Protein AF-A0A7J3F100-F1 (afdb_monomer_lite)

Secondary structure (DSSP, 8-state):
---TTGGGGGSHHHHHHHHHHHTT-HHHHHHHHHHHHHHHHHH-

Radius of gyration: 10.09 Å; chains: 1; bounding box: 21×24×26 Å

Foldseek 3Di:
DQPPQVVVCVDVVLVVVLVVVVVVPNVVSSVVSVVVVVVVVVPD

pLDDT: mean 93.78, std 10.08, range [49.34, 98.62]

Sequence (44 aa):
MRAKYAYLLEDEDVKRWFDNLAAKSYLTATVYLRNLGFYCEVNG

Structure (mmCIF, N/CA/C/O backbone):
data_AF-A0A7J3F100-F1
#
_entry.id   AF-A0A7J3F100-F1
#
loop_
_atom_site.group_PDB
_atom_site.id
_atom_site.type_symbol
_atom_site.label_atom_id
_atom_site.label_alt_id
_atom_site.label_comp_id
_atom_site.label_asym_id
_atom_site.label_entity_id
_atom_site.label_seq_id
_atom_site.pdbx_PDB_ins_code
_atom_site.Cartn_x
_atom_site.Cartn_y
_atom_site.Cartn_z
_atom_site.occupancy
_atom_site.B_iso_or_equiv
_atom_site.auth_seq_id
_atom_site.auth_comp_id
_atom_site.auth_asym_id
_atom_site.auth_atom_id
_atom_site.pdbx_PDB_model_num
ATOM 1 N N . MET A 1 1 ? 2.409 19.658 -3.856 1.00 49.34 1 MET A N 1
ATOM 2 C CA . MET A 1 1 ? 3.133 18.566 -4.549 1.00 49.34 1 MET A CA 1
ATOM 3 C C . MET A 1 1 ? 2.195 17.374 -4.641 1.00 49.34 1 MET A C 1
ATOM 5 O O . MET A 1 1 ? 1.691 16.959 -3.606 1.00 49.34 1 MET A O 1
ATOM 9 N N . ARG A 1 2 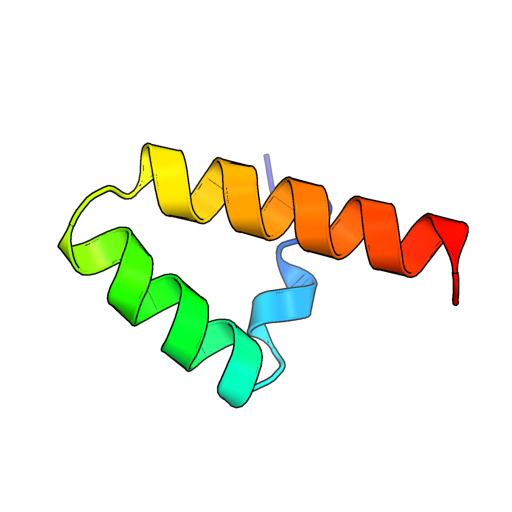? 1.889 16.873 -5.842 1.00 59.91 2 ARG A N 1
ATOM 10 C CA . ARG A 1 2 ? 1.090 15.646 -6.009 1.00 59.91 2 ARG A CA 1
ATOM 11 C C . ARG A 1 2 ? 2.017 14.459 -5.715 1.00 59.91 2 ARG A C 1
ATOM 13 O O . ARG A 1 2 ? 3.146 14.460 -6.200 1.00 59.91 2 ARG A O 1
ATOM 20 N N . ALA A 1 3 ? 1.608 13.508 -4.876 1.00 77.62 3 ALA A N 1
ATOM 21 C CA . ALA A 1 3 ? 2.451 12.349 -4.574 1.00 77.62 3 ALA A CA 1
ATOM 22 C C . ALA A 1 3 ? 2.692 11.534 -5.861 1.00 77.62 3 ALA A C 1
ATOM 24 O O . ALA A 1 3 ? 1.738 11.280 -6.592 1.00 77.62 3 ALA A O 1
ATOM 25 N N . LYS A 1 4 ? 3.948 11.138 -6.138 1.00 87.94 4 LYS A N 1
ATOM 26 C CA . LYS A 1 4 ? 4.377 10.448 -7.381 1.00 87.94 4 LYS A CA 1
ATOM 27 C C . LYS A 1 4 ? 3.458 9.278 -7.766 1.00 87.94 4 LYS A C 1
ATOM 29 O O . LYS A 1 4 ? 3.147 9.102 -8.935 1.00 87.94 4 LYS A O 1
ATOM 34 N N . TYR A 1 5 ? 2.992 8.532 -6.769 1.00 94.62 5 TYR A N 1
ATOM 35 C CA . TYR A 1 5 ? 2.176 7.328 -6.934 1.00 94.62 5 TYR A CA 1
ATOM 36 C C . TYR A 1 5 ? 0.696 7.534 -6.594 1.00 94.62 5 TYR A C 1
ATOM 38 O O . TYR A 1 5 ? -0.020 6.571 -6.353 1.00 94.62 5 TYR A O 1
ATOM 46 N N . ALA A 1 6 ? 0.218 8.784 -6.551 1.00 93.50 6 ALA A N 1
ATOM 47 C CA . ALA A 1 6 ? -1.186 9.073 -6.251 1.00 93.50 6 ALA A CA 1
ATOM 48 C C . ALA A 1 6 ? -2.153 8.464 -7.280 1.00 93.50 6 ALA A C 1
ATOM 50 O O . ALA A 1 6 ? -3.292 8.184 -6.925 1.00 93.50 6 ALA A O 1
ATOM 51 N N . TYR A 1 7 ? -1.694 8.233 -8.516 1.00 94.81 7 TYR A N 1
ATOM 52 C CA . TYR A 1 7 ? -2.477 7.578 -9.568 1.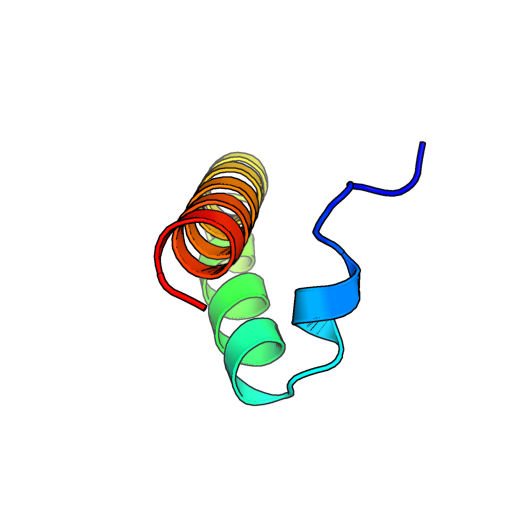00 94.81 7 TYR A CA 1
ATOM 53 C C . TYR A 1 7 ? -2.874 6.140 -9.201 1.00 94.81 7 TYR A C 1
ATOM 55 O O . TYR A 1 7 ? -3.882 5.647 -9.679 1.00 94.81 7 TYR A O 1
ATOM 63 N N . LEU A 1 8 ? -2.140 5.471 -8.302 1.00 96.31 8 LEU A N 1
ATOM 64 C CA . LEU A 1 8 ? -2.508 4.129 -7.840 1.00 96.31 8 LEU A CA 1
ATOM 65 C C . LEU A 1 8 ? -3.825 4.116 -7.058 1.00 96.31 8 LEU A C 1
ATOM 67 O O . LEU A 1 8 ? -4.445 3.071 -6.946 1.00 96.31 8 LEU A O 1
ATOM 71 N N . LEU A 1 9 ? -4.265 5.259 -6.526 1.00 97.50 9 LEU A N 1
ATOM 72 C CA . LEU A 1 9 ? -5.557 5.382 -5.845 1.00 97.50 9 LEU A CA 1
ATOM 73 C C . LEU A 1 9 ? -6.738 5.521 -6.821 1.00 97.50 9 LEU A C 1
ATOM 75 O O . LEU A 1 9 ? -7.870 5.684 -6.369 1.00 97.50 9 LEU A O 1
ATOM 79 N N . GLU A 1 10 ? -6.487 5.514 -8.133 1.00 97.31 10 GLU A N 1
ATOM 80 C CA . GLU A 1 10 ? -7.535 5.408 -9.155 1.00 97.31 10 GLU A CA 1
ATOM 81 C C . GLU A 1 10 ? -8.074 3.972 -9.255 1.00 97.31 10 GLU A C 1
ATOM 83 O O . GLU A 1 10 ? -9.224 3.783 -9.641 1.00 97.31 10 GLU A O 1
ATOM 88 N N . ASP A 1 11 ? -7.281 2.974 -8.848 1.00 97.81 11 ASP A N 1
ATOM 89 C CA . ASP A 1 11 ? -7.740 1.600 -8.652 1.00 97.81 11 ASP A CA 1
ATOM 90 C C . ASP A 1 11 ? -8.562 1.496 -7.354 1.00 97.81 11 ASP A C 1
ATOM 92 O O . ASP A 1 11 ? -8.111 1.896 -6.273 1.00 97.81 11 ASP A O 1
ATOM 96 N N . GLU A 1 12 ? -9.787 0.972 -7.453 1.00 98.38 12 GLU A N 1
ATOM 97 C CA . GLU A 1 12 ? -10.728 0.922 -6.328 1.00 98.38 12 GLU A CA 1
ATOM 98 C C . GLU A 1 12 ? -10.238 0.037 -5.173 1.00 98.38 12 GLU A C 1
ATOM 100 O O . GLU A 1 12 ? -10.467 0.363 -4.001 1.00 98.38 12 GLU A O 1
ATOM 105 N N . ASP A 1 13 ? -9.529 -1.053 -5.468 1.00 98.50 13 ASP A N 1
ATOM 106 C CA . ASP A 1 13 ? -9.011 -1.961 -4.449 1.00 98.50 13 ASP A CA 1
ATOM 107 C C . ASP A 1 13 ? -7.820 -1.346 -3.717 1.00 98.50 13 ASP A C 1
ATOM 109 O O . ASP A 1 13 ? -7.772 -1.378 -2.479 1.00 98.50 13 ASP A O 1
ATOM 113 N N . VAL A 1 14 ? -6.902 -0.709 -4.448 1.00 98.06 14 VAL A N 1
ATOM 114 C CA . VAL A 1 14 ? -5.781 0.030 -3.849 1.00 98.06 14 VAL A CA 1
ATOM 115 C C . VAL A 1 14 ? -6.298 1.203 -3.021 1.00 98.06 14 VAL A C 1
ATOM 117 O O . VAL A 1 14 ? -5.814 1.434 -1.908 1.00 98.06 14 VAL A O 1
ATOM 120 N N . LYS A 1 15 ? -7.321 1.915 -3.502 1.00 98.31 15 LYS A N 1
ATOM 121 C CA . LYS A 1 15 ? -7.962 2.997 -2.752 1.00 98.31 15 LYS A CA 1
ATOM 122 C C . LYS A 1 15 ? -8.571 2.497 -1.446 1.00 98.31 15 LYS A C 1
ATOM 124 O O . LYS A 1 15 ? -8.287 3.054 -0.386 1.00 98.31 15 LYS A O 1
ATOM 129 N N . ARG A 1 16 ? -9.366 1.427 -1.498 1.00 98.62 16 ARG A N 1
ATOM 130 C CA . ARG A 1 16 ? -9.991 0.825 -0.311 1.00 98.62 16 ARG A CA 1
ATOM 131 C C . ARG A 1 16 ? -8.947 0.340 0.695 1.00 98.62 16 ARG A C 1
ATOM 133 O O . ARG A 1 16 ? -9.099 0.556 1.897 1.00 98.62 16 ARG A O 1
ATOM 140 N N . TRP A 1 17 ? -7.880 -0.300 0.222 1.00 98.38 17 TRP A N 1
ATOM 141 C CA . TRP A 1 17 ? -6.757 -0.716 1.062 1.00 98.38 17 TRP A CA 1
ATOM 142 C C . TRP A 1 17 ? -6.063 0.477 1.734 1.00 98.38 17 TRP A C 1
ATOM 144 O O . TRP A 1 17 ? -5.832 0.447 2.946 1.00 98.38 17 TRP A O 1
ATOM 154 N N . PHE A 1 18 ? -5.783 1.541 0.979 1.00 98.25 18 PHE A N 1
ATOM 155 C CA . PHE A 1 18 ? -5.167 2.758 1.502 1.00 98.25 18 PHE A CA 1
ATOM 156 C C . PHE A 1 18 ? -6.045 3.429 2.559 1.00 98.25 18 PHE A C 1
ATOM 158 O O . PHE A 1 18 ? -5.552 3.737 3.643 1.00 98.25 18 PHE A O 1
ATOM 165 N N . ASP A 1 19 ? -7.338 3.613 2.278 1.00 98.38 19 ASP A N 1
ATOM 166 C CA . ASP A 1 19 ? -8.284 4.274 3.184 1.00 98.38 19 ASP A CA 1
ATOM 167 C C . ASP A 1 19 ? -8.408 3.491 4.512 1.00 98.38 19 ASP A C 1
ATOM 169 O O . ASP A 1 19 ? -8.379 4.082 5.596 1.00 98.38 19 ASP A O 1
ATOM 173 N N . ASN A 1 20 ? -8.410 2.152 4.455 1.00 98.44 20 ASN A N 1
ATOM 174 C CA . ASN A 1 20 ? -8.399 1.289 5.643 1.00 98.44 20 ASN A CA 1
ATOM 175 C C . ASN A 1 20 ? -7.116 1.425 6.483 1.00 98.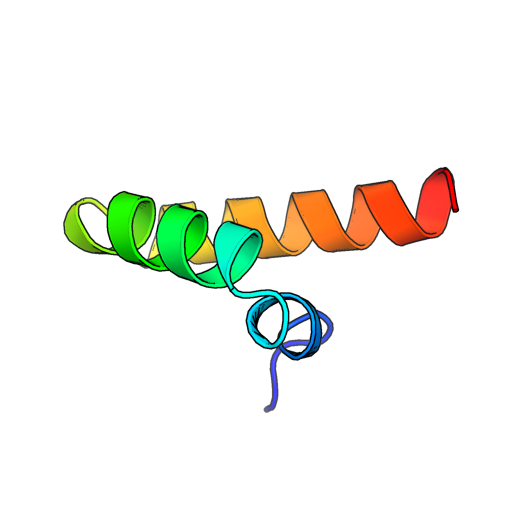44 20 ASN A C 1
ATOM 177 O O . ASN A 1 20 ? -7.177 1.426 7.715 1.00 98.44 20 ASN A O 1
ATOM 181 N N . LEU A 1 21 ? -5.945 1.543 5.847 1.00 97.88 21 LEU A N 1
ATOM 182 C CA . LEU A 1 21 ? -4.684 1.804 6.554 1.00 97.88 21 LEU A CA 1
ATOM 183 C C . LEU A 1 21 ? -4.654 3.220 7.142 1.00 97.88 21 LEU A C 1
ATOM 185 O O . LEU A 1 21 ? -4.227 3.415 8.285 1.00 97.88 21 LEU A O 1
ATOM 189 N N . ALA A 1 22 ? -5.133 4.204 6.380 1.00 97.81 22 ALA A N 1
ATOM 190 C CA . ALA A 1 22 ? -5.148 5.611 6.757 1.00 97.81 22 ALA A CA 1
ATOM 191 C C . ALA A 1 22 ? -6.043 5.871 7.973 1.00 97.81 22 ALA A C 1
ATOM 193 O O . ALA A 1 22 ? -5.689 6.711 8.801 1.00 97.81 22 ALA A O 1
ATOM 194 N N . ALA A 1 23 ? -7.123 5.095 8.138 1.00 97.88 23 ALA A N 1
ATOM 195 C CA . ALA A 1 23 ? -7.982 5.131 9.322 1.00 97.88 23 ALA A CA 1
ATOM 196 C C . ALA A 1 23 ? -7.216 4.875 10.635 1.00 97.88 23 ALA A C 1
ATOM 198 O O . ALA A 1 23 ? -7.619 5.368 11.686 1.00 97.88 23 ALA A O 1
ATOM 199 N N . LYS A 1 24 ? -6.099 4.132 10.586 1.00 96.81 24 LYS A N 1
ATOM 200 C CA . LYS A 1 24 ? -5.197 3.943 11.735 1.00 96.81 24 LYS A CA 1
ATOM 201 C C . LYS A 1 24 ? -4.006 4.896 11.712 1.00 96.81 24 LYS A C 1
ATOM 203 O O . LYS A 1 24 ? -3.610 5.408 12.754 1.00 96.81 24 LYS A O 1
ATOM 208 N N . SER A 1 25 ? -3.388 5.095 10.548 1.00 97.69 25 SER A N 1
ATOM 209 C CA . SER A 1 25 ? -2.216 5.958 10.398 1.00 97.69 25 SER A CA 1
ATOM 210 C C . SER A 1 25 ? -2.046 6.417 8.952 1.00 97.69 25 SER A C 1
ATOM 212 O O . SER A 1 25 ? -1.579 5.667 8.093 1.00 97.69 25 SER A O 1
ATOM 214 N N . TYR A 1 26 ? -2.338 7.693 8.700 1.00 96.25 26 TYR A N 1
ATOM 215 C CA . TYR A 1 26 ? -2.136 8.314 7.389 1.00 96.25 26 TYR A CA 1
ATOM 216 C C . TYR A 1 26 ? -0.669 8.270 6.924 1.00 96.25 26 TYR A C 1
ATOM 218 O O . TYR A 1 26 ? -0.386 8.013 5.751 1.00 96.25 26 TYR A O 1
ATOM 226 N N . L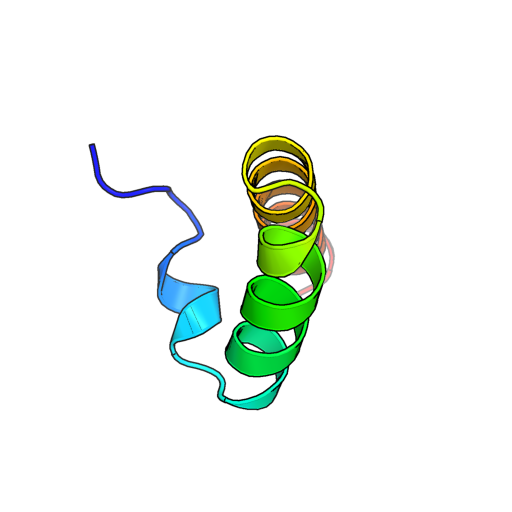EU A 1 27 ? 0.282 8.465 7.849 1.00 96.31 27 LEU A N 1
ATOM 227 C CA . LEU A 1 27 ? 1.712 8.374 7.544 1.00 96.31 27 LEU A CA 1
ATOM 228 C C . LEU A 1 27 ? 2.083 6.967 7.061 1.00 96.31 27 LEU A C 1
ATOM 230 O O . LEU A 1 27 ? 2.749 6.824 6.037 1.00 96.31 27 LEU A O 1
ATOM 234 N N . THR A 1 28 ? 1.610 5.933 7.762 1.00 96.88 28 THR A N 1
ATOM 235 C CA . THR A 1 28 ? 1.867 4.534 7.389 1.00 96.88 28 THR A CA 1
ATOM 236 C C . THR A 1 28 ? 1.258 4.211 6.029 1.00 96.88 28 THR A C 1
ATOM 238 O O . 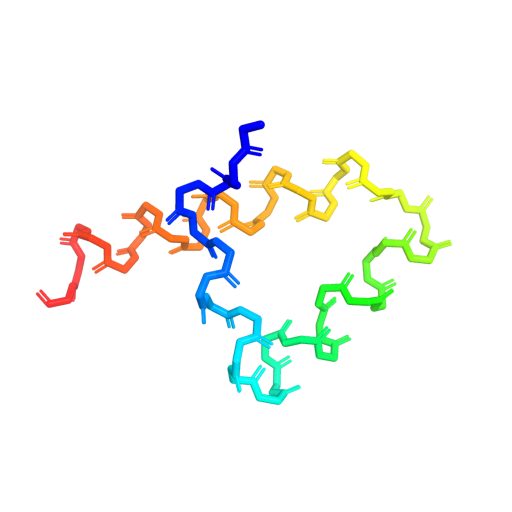THR A 1 28 ? 1.957 3.681 5.167 1.00 96.88 28 THR A O 1
ATOM 241 N N . ALA A 1 29 ? -0.000 4.595 5.794 1.00 97.94 29 ALA A N 1
ATOM 242 C CA . ALA A 1 29 ? -0.668 4.402 4.507 1.00 97.94 29 ALA A CA 1
ATOM 243 C C . ALA A 1 29 ? 0.115 5.053 3.353 1.00 97.94 29 ALA A C 1
ATOM 245 O O . ALA A 1 29 ? 0.325 4.438 2.310 1.00 97.94 29 ALA A O 1
ATOM 246 N N . THR A 1 30 ? 0.640 6.263 3.567 1.00 96.44 30 THR A N 1
ATOM 247 C CA . THR A 1 30 ? 1.450 6.984 2.572 1.00 96.44 30 THR A CA 1
ATOM 248 C 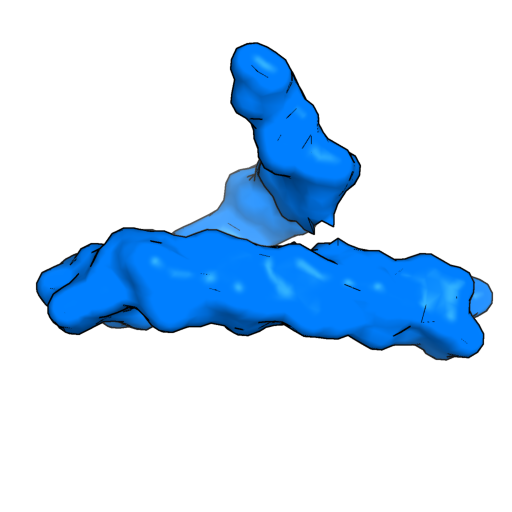C . THR A 1 30 ? 2.777 6.276 2.275 1.00 96.44 30 THR A C 1
ATOM 250 O O . THR A 1 30 ? 3.177 6.175 1.113 1.00 96.44 30 THR A O 1
ATOM 253 N N . VAL A 1 31 ? 3.462 5.753 3.299 1.00 96.75 31 VAL A N 1
ATOM 254 C CA . VAL A 1 31 ? 4.689 4.953 3.116 1.00 96.75 31 VAL A CA 1
ATOM 255 C C . VAL A 1 31 ? 4.390 3.683 2.321 1.00 96.75 31 VAL A C 1
ATOM 257 O O . VAL A 1 31 ? 5.132 3.348 1.399 1.00 96.75 31 VAL A O 1
ATOM 260 N N . TYR A 1 32 ? 3.289 3.006 2.637 1.00 97.44 32 TYR A N 1
ATOM 261 C CA . TYR A 1 32 ? 2.882 1.773 1.969 1.00 97.44 32 TYR A CA 1
ATOM 262 C C . TYR A 1 32 ? 2.515 2.024 0.502 1.00 97.44 32 TYR A C 1
ATOM 264 O O . TYR A 1 32 ? 2.990 1.298 -0.367 1.00 97.44 32 TYR A O 1
ATOM 272 N N . LEU A 1 33 ? 1.773 3.096 0.203 1.00 97.56 33 LEU A N 1
ATOM 273 C CA . LEU A 1 33 ? 1.463 3.506 -1.172 1.00 97.56 33 LEU A CA 1
ATOM 274 C C . LEU A 1 33 ? 2.734 3.794 -1.983 1.00 97.56 33 LEU A C 1
ATOM 276 O O . LEU A 1 33 ? 2.837 3.420 -3.149 1.00 97.56 33 LEU A O 1
ATOM 280 N N . ARG A 1 34 ? 3.738 4.425 -1.359 1.00 96.44 34 ARG A N 1
ATOM 281 C CA . ARG A 1 34 ? 5.033 4.678 -2.004 1.00 96.44 34 ARG A CA 1
ATOM 282 C C . ARG A 1 34 ? 5.794 3.386 -2.302 1.00 96.44 34 ARG A C 1
ATOM 284 O O . ARG A 1 34 ? 6.385 3.277 -3.374 1.00 96.44 34 ARG A O 1
ATOM 291 N N . ASN A 1 35 ? 5.792 2.436 -1.370 1.00 96.50 35 ASN A N 1
ATOM 292 C CA . ASN A 1 35 ? 6.446 1.142 -1.561 1.00 96.50 35 ASN A CA 1
ATOM 293 C C . ASN A 1 35 ? 5.757 0.324 -2.657 1.00 96.50 35 ASN A C 1
ATOM 295 O O . ASN A 1 35 ? 6.450 -0.259 -3.484 1.00 96.50 35 ASN A O 1
ATOM 299 N N . LEU A 1 36 ? 4.420 0.334 -2.697 1.00 96.88 36 LEU A N 1
ATOM 300 C CA . LEU A 1 36 ? 3.643 -0.298 -3.762 1.00 96.88 36 LEU A CA 1
ATOM 301 C C . LEU A 1 36 ? 4.019 0.283 -5.129 1.00 96.88 36 LEU A C 1
ATOM 303 O O . LEU A 1 36 ? 4.372 -0.464 -6.032 1.00 96.88 36 LEU A O 1
ATOM 307 N N . GLY A 1 37 ? 4.037 1.613 -5.260 1.00 96.56 37 GLY A N 1
ATOM 308 C CA . GLY A 1 37 ? 4.419 2.253 -6.518 1.00 96.56 37 GLY A CA 1
ATOM 309 C C . GLY A 1 37 ? 5.849 1.955 -6.954 1.00 96.56 37 GLY A C 1
ATOM 310 O O . GLY A 1 37 ? 6.080 1.688 -8.127 1.00 96.56 37 GLY A O 1
ATOM 311 N N . PHE A 1 38 ? 6.801 1.917 -6.019 1.00 96.69 38 PHE A N 1
ATOM 312 C CA . PHE A 1 38 ? 8.165 1.490 -6.334 1.00 96.69 38 PHE A CA 1
ATOM 313 C C . PHE A 1 38 ? 8.229 0.019 -6.774 1.00 96.69 38 PHE A C 1
ATOM 315 O O . PHE A 1 38 ? 8.934 -0.304 -7.724 1.00 96.69 38 PHE A O 1
ATOM 322 N N . TYR A 1 39 ? 7.480 -0.872 -6.121 1.00 96.69 39 TYR A N 1
ATOM 323 C CA . TYR A 1 39 ? 7.411 -2.280 -6.511 1.00 96.69 39 TYR A CA 1
ATOM 324 C C . TYR A 1 39 ? 6.872 -2.451 -7.938 1.00 96.69 39 TYR A C 1
ATOM 326 O O . TYR A 1 39 ? 7.447 -3.221 -8.705 1.00 96.69 39 TYR A O 1
ATOM 334 N N . CYS A 1 40 ? 5.827 -1.703 -8.305 1.00 95.25 40 CYS A N 1
ATOM 335 C CA . CYS A 1 40 ? 5.285 -1.686 -9.664 1.00 95.25 40 CYS A CA 1
ATOM 336 C C . CYS A 1 40 ? 6.303 -1.172 -10.693 1.00 95.25 40 CYS A C 1
ATOM 338 O O . CYS A 1 40 ? 6.388 -1.731 -11.775 1.00 95.25 40 CYS A O 1
ATOM 340 N N . GLU A 1 41 ? 7.109 -0.155 -10.367 1.00 95.12 41 GLU A N 1
ATOM 341 C CA . GLU A 1 41 ? 8.170 0.326 -11.271 1.00 95.12 41 GLU A CA 1
ATOM 342 C C . GLU A 1 41 ? 9.286 -0.707 -11.490 1.00 95.12 41 GLU A C 1
ATOM 344 O O . GLU A 1 41 ? 9.898 -0.731 -12.553 1.00 95.12 41 GLU A O 1
ATOM 349 N N . VAL A 1 42 ? 9.575 -1.540 -10.486 1.00 97.19 42 VAL A N 1
ATOM 350 C CA . VAL A 1 42 ? 10.666 -2.528 -10.545 1.00 97.19 42 VAL A CA 1
ATOM 351 C C . VAL A 1 42 ? 10.233 -3.854 -11.184 1.00 97.19 42 VAL A C 1
ATOM 353 O O . VAL A 1 42 ? 11.083 -4.555 -11.725 1.00 97.19 42 VAL A O 1
ATOM 356 N N . ASN A 1 43 ? 8.946 -4.215 -11.113 1.00 93.81 43 ASN A N 1
ATOM 357 C CA . ASN A 1 43 ? 8.437 -5.530 -11.541 1.00 93.81 43 ASN A CA 1
ATOM 358 C C . ASN A 1 43 ? 7.344 -5.469 -12.627 1.00 93.81 43 ASN A C 1
ATOM 360 O O . ASN A 1 43 ? 6.758 -6.507 -12.934 1.00 93.81 43 ASN A O 1
ATOM 364 N N . GLY A 1 44 ? 7.023 -4.277 -13.135 1.00 69.44 44 GLY A N 1
ATOM 365 C CA . GLY A 1 44 ? 6.017 -4.050 -14.178 1.00 69.44 44 GLY A CA 1
ATOM 366 C C . GLY A 1 44 ? 6.525 -4.274 -15.594 1.00 69.44 44 GLY A C 1
ATOM 367 O O . GLY A 1 44 ? 7.750 -4.153 -15.819 1.00 69.44 44 GLY A O 1
#